Protein AF-A0A936B2F7-F1 (afdb_monomer)

Radius of gyration: 15.27 Å; Cα contacts (8 Å, |Δi|>4): 148; chains: 1; bounding box: 42×34×35 Å

Nearest PDB structures (foldseek):
  8u9c-assembly1_E  TM=3.449E-01  e=3.943E-01  Saccharomyces cerevisiae
  4ce0-assembly1_A-2  TM=4.791E-01  e=1.792E+00  Saccharopolyspora spinosa
  5wvk-assembly1_L  TM=3.767E-01  e=5.852E-01  Saccharomyces cerevisiae S288C
  8u9z-assembly1_E  TM=4.171E-01  e=1.571E+00  Saccharomyces cerevisiae
  8u8i-assembly1_E  TM=3.484E-01  e=4.211E-01  Saccharomyces cerevisiae

Structure (mmCIF, N/CA/C/O backbone):
data_AF-A0A936B2F7-F1
#
_entry.id   AF-A0A936B2F7-F1
#
loop_
_atom_site.group_PDB
_atom_site.id
_atom_site.type_symbol
_atom_site.label_atom_id
_atom_site.label_alt_id
_atom_site.label_comp_id
_atom_site.label_asym_id
_atom_site.label_entity_id
_atom_site.label_seq_id
_atom_site.pdbx_PDB_ins_code
_atom_site.Cartn_x
_atom_site.Cartn_y
_atom_site.Cartn_z
_atom_site.occ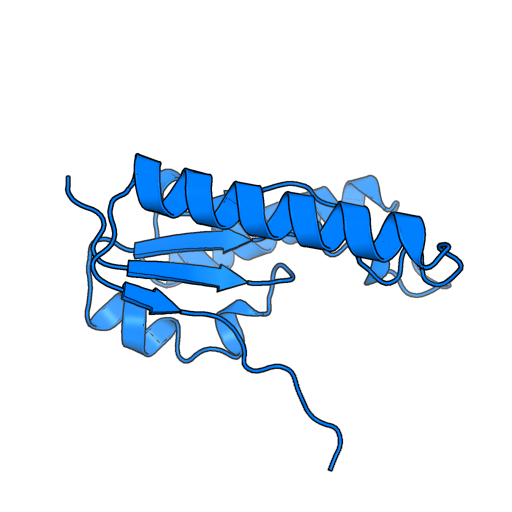upancy
_atom_site.B_iso_or_equiv
_atom_site.auth_seq_id
_atom_site.auth_comp_id
_atom_site.auth_asym_id
_atom_site.auth_atom_id
_atom_site.pdbx_PDB_model_num
ATOM 1 N N . MET A 1 1 ? -18.717 2.910 9.945 1.00 59.12 1 MET A N 1
ATOM 2 C CA . MET A 1 1 ? -17.754 2.616 11.028 1.00 59.12 1 MET A CA 1
ATOM 3 C C . MET A 1 1 ? -16.607 3.596 10.865 1.00 59.12 1 MET A C 1
ATOM 5 O O . MET A 1 1 ? -16.218 3.819 9.728 1.00 59.12 1 MET A O 1
ATOM 9 N N . SER A 1 2 ? -16.145 4.250 11.930 1.00 78.44 2 SER A N 1
ATOM 10 C CA . SER A 1 2 ? -14.994 5.160 11.844 1.00 78.44 2 SER A CA 1
ATOM 11 C C . SER A 1 2 ? -13.710 4.338 11.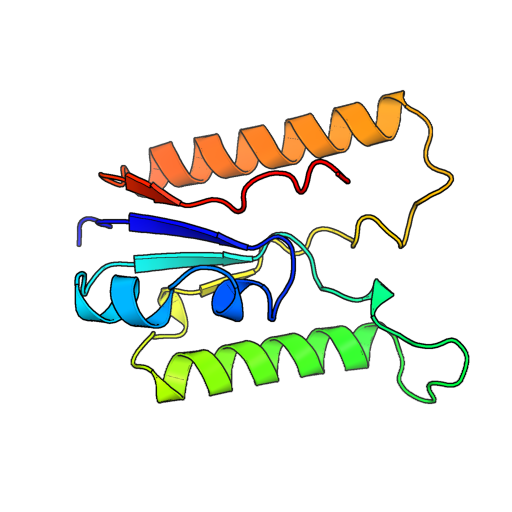800 1.00 78.44 2 SER A C 1
ATOM 13 O O . SER A 1 2 ? -13.486 3.534 12.707 1.00 78.44 2 SER A O 1
ATOM 15 N N . VAL A 1 3 ? -12.887 4.533 10.773 1.00 86.56 3 VAL A N 1
ATOM 16 C CA . VAL A 1 3 ? -11.547 3.941 10.726 1.00 86.56 3 VAL A CA 1
ATOM 17 C C . VAL A 1 3 ? -10.706 4.582 11.821 1.00 86.56 3 VAL A C 1
ATOM 19 O O . VAL A 1 3 ? -10.710 5.797 11.995 1.00 86.56 3 VAL A O 1
ATOM 22 N N . GLU A 1 4 ? -10.015 3.764 12.604 1.00 90.31 4 GLU A N 1
ATOM 23 C CA . GLU A 1 4 ? -9.163 4.254 13.682 1.00 90.31 4 GLU A CA 1
ATOM 24 C C . GLU A 1 4 ? -7.752 4.538 13.183 1.00 90.31 4 GLU A C 1
ATOM 26 O O . GLU A 1 4 ? -7.162 5.554 13.552 1.00 90.31 4 GLU A O 1
ATOM 31 N N . SER A 1 5 ? -7.215 3.655 12.342 1.00 90.69 5 SER A N 1
ATOM 32 C CA . SER A 1 5 ? -5.843 3.753 11.855 1.00 90.69 5 SER A CA 1
ATOM 33 C C . SER A 1 5 ? -5.719 3.360 10.389 1.00 90.69 5 SER A C 1
ATOM 35 O O . SER A 1 5 ? -6.373 2.423 9.932 1.00 90.69 5 SER A O 1
ATOM 37 N N . ILE A 1 6 ? -4.837 4.051 9.668 1.00 91.56 6 ILE A N 1
ATOM 38 C CA . ILE A 1 6 ? -4.369 3.640 8.340 1.00 91.56 6 ILE A CA 1
ATOM 39 C C . ILE A 1 6 ? -2.901 3.249 8.441 1.00 91.56 6 ILE A C 1
ATOM 41 O O . ILE A 1 6 ? -2.115 3.952 9.072 1.00 91.56 6 ILE A O 1
ATOM 45 N N . ILE A 1 7 ? -2.524 2.148 7.803 1.00 90.69 7 ILE A N 1
ATOM 46 C CA . ILE A 1 7 ? -1.139 1.695 7.699 1.00 90.69 7 ILE A CA 1
ATOM 47 C C . ILE A 1 7 ? -0.737 1.736 6.231 1.00 90.69 7 ILE A C 1
ATOM 49 O O . ILE A 1 7 ? -1.401 1.148 5.383 1.00 90.69 7 ILE A O 1
ATOM 53 N N . LEU A 1 8 ? 0.338 2.457 5.938 1.00 90.81 8 LEU A N 1
ATOM 54 C CA . LEU A 1 8 ? 0.884 2.634 4.603 1.00 90.81 8 LEU A CA 1
ATOM 55 C C . LEU A 1 8 ? 2.023 1.634 4.397 1.00 90.81 8 LEU A C 1
ATOM 57 O O . LEU A 1 8 ? 3.041 1.720 5.079 1.00 90.81 8 LEU A O 1
ATOM 61 N N . CYS A 1 9 ? 1.872 0.729 3.435 1.00 90.94 9 CYS A N 1
ATOM 62 C CA . CYS A 1 9 ? 2.892 -0.240 3.046 1.00 90.94 9 CYS A CA 1
ATOM 63 C C . CYS A 1 9 ? 3.340 0.026 1.601 1.00 90.94 9 CYS A C 1
ATOM 65 O O . CYS A 1 9 ? 2.505 0.036 0.692 1.00 90.94 9 CYS A O 1
ATOM 67 N N . PRO A 1 10 ? 4.636 0.270 1.347 1.00 88.94 10 PRO A N 1
ATOM 68 C CA . PRO A 1 10 ? 5.126 0.478 -0.010 1.00 88.94 10 PRO A CA 1
ATOM 69 C C . PRO A 1 10 ? 4.897 -0.743 -0.909 1.00 88.94 10 PRO A C 1
ATOM 71 O O . PRO A 1 10 ? 4.417 -0.574 -2.033 1.00 88.94 10 PRO A O 1
ATOM 74 N N . HIS A 1 11 ? 5.169 -1.952 -0.412 1.00 89.69 11 HIS A N 1
ATOM 75 C CA . HIS A 1 11 ? 5.010 -3.214 -1.139 1.00 89.69 11 HIS A CA 1
ATOM 76 C C . HIS A 1 11 ? 4.169 -4.226 -0.336 1.00 89.69 11 HIS A C 1
ATOM 78 O O . HIS A 1 11 ? 3.977 -4.042 0.868 1.00 89.69 11 HIS A O 1
ATOM 84 N N . PRO A 1 12 ? 3.621 -5.270 -0.989 1.00 86.25 12 PRO A N 1
ATOM 85 C CA . PRO A 1 12 ? 2.926 -6.351 -0.293 1.00 86.25 12 PRO A CA 1
ATOM 86 C C . PRO A 1 12 ? 3.939 -7.282 0.383 1.00 86.25 12 PRO A C 1
ATOM 88 O O . PRO A 1 12 ? 4.576 -8.031 -0.343 1.00 86.25 12 PRO A O 1
ATOM 91 N N . ASP A 1 13 ? 4.048 -7.262 1.711 1.00 84.44 13 ASP A N 1
ATOM 92 C CA . ASP A 1 13 ? 5.014 -7.930 2.618 1.00 84.44 13 ASP A CA 1
ATOM 93 C C . ASP A 1 13 ? 5.614 -6.937 3.630 1.00 84.44 13 ASP A C 1
ATOM 95 O O . ASP A 1 13 ? 5.963 -7.322 4.748 1.00 84.44 13 ASP A O 1
ATOM 99 N N . ASP A 1 14 ? 5.678 -5.647 3.285 1.00 83.81 14 ASP A N 1
ATOM 100 C CA . ASP A 1 14 ? 6.175 -4.584 4.169 1.00 83.81 14 ASP A CA 1
ATOM 101 C C . ASP A 1 14 ? 5.323 -4.431 5.446 1.00 83.81 14 ASP A C 1
ATOM 103 O O . ASP A 1 14 ? 5.801 -3.903 6.457 1.00 83.81 14 ASP A O 1
ATOM 107 N N . GLU A 1 15 ? 4.080 -4.928 5.459 1.00 74.81 15 GLU A N 1
ATOM 108 C CA . GLU A 1 15 ? 3.260 -4.992 6.671 1.00 74.81 15 GLU A CA 1
ATOM 109 C C . GLU A 1 15 ? 3.887 -5.857 7.773 1.00 74.81 15 GLU A C 1
ATOM 111 O O . GLU A 1 15 ? 3.561 -5.681 8.943 1.00 74.81 15 GLU A O 1
ATOM 116 N N . LEU A 1 16 ? 4.835 -6.738 7.442 1.00 72.56 16 LEU A N 1
ATOM 117 C CA . LEU A 1 16 ? 5.588 -7.523 8.422 1.00 72.56 16 LEU A CA 1
ATOM 118 C C . LEU A 1 16 ? 6.642 -6.690 9.174 1.00 72.56 16 LEU A C 1
ATOM 120 O O . LEU A 1 16 ? 7.066 -7.079 10.262 1.00 72.56 16 LEU A O 1
ATOM 124 N N . HIS A 1 17 ? 7.094 -5.567 8.601 1.00 68.12 17 HIS A N 1
ATOM 125 C CA . HIS A 1 17 ? 8.182 -4.742 9.151 1.00 68.12 17 HIS A CA 1
ATOM 126 C C . HIS A 1 17 ? 7.690 -3.662 10.112 1.00 68.12 17 HIS A C 1
ATOM 128 O O . HIS A 1 17 ? 8.389 -3.251 11.041 1.00 68.12 17 HIS A O 1
ATOM 134 N N . ILE A 1 18 ? 6.471 -3.191 9.893 1.00 63.62 18 ILE A N 1
ATOM 135 C CA . ILE A 1 18 ? 5.744 -2.383 10.862 1.00 63.62 18 ILE A CA 1
ATOM 136 C C . ILE A 1 18 ? 5.210 -3.392 11.881 1.00 63.62 18 ILE A C 1
ATOM 138 O O . ILE A 1 18 ? 4.860 -4.499 11.501 1.00 63.62 18 ILE A O 1
ATOM 142 N N . ASN A 1 19 ? 5.142 -3.079 13.176 1.00 68.56 19 ASN A N 1
ATOM 143 C CA . ASN A 1 19 ? 4.519 -3.958 14.182 1.00 68.56 19 ASN A CA 1
ATOM 144 C C . ASN A 1 19 ? 2.987 -4.100 13.956 1.00 68.56 19 ASN A C 1
ATOM 146 O O . ASN A 1 19 ? 2.193 -3.939 14.882 1.00 68.56 19 ASN A O 1
ATOM 150 N N . PHE A 1 20 ? 2.558 -4.376 12.724 1.00 72.69 20 PHE A N 1
ATOM 151 C CA . PHE A 1 20 ? 1.206 -4.476 12.205 1.00 72.69 20 PHE A CA 1
ATOM 152 C C . PHE A 1 20 ? 0.382 -5.440 13.038 1.00 72.69 20 PHE A C 1
ATOM 154 O O . PHE A 1 20 ? -0.724 -5.111 13.443 1.00 72.69 20 PHE A O 1
ATOM 161 N N . MET A 1 21 ? 0.972 -6.574 13.415 1.00 69.38 21 MET A N 1
ATOM 162 C CA . MET A 1 21 ? 0.355 -7.539 14.322 1.00 69.38 21 MET A CA 1
ATOM 163 C C . MET A 1 21 ? -0.021 -6.942 15.677 1.00 69.38 21 MET A C 1
ATOM 165 O O . MET A 1 21 ? -1.097 -7.219 16.205 1.00 69.38 21 MET A O 1
ATOM 169 N N . SER A 1 22 ? 0.855 -6.125 16.258 1.00 74.06 22 SER A N 1
ATOM 170 C CA . SER A 1 22 ? 0.573 -5.447 17.525 1.00 74.06 22 SER A CA 1
ATOM 171 C C . SER A 1 22 ? -0.488 -4.364 17.342 1.00 74.06 22 SER A C 1
ATOM 173 O O . SER A 1 22 ? -1.338 -4.205 18.213 1.00 74.06 22 SER A O 1
ATOM 175 N N . LEU A 1 23 ? -0.482 -3.668 16.201 1.00 75.25 23 LEU A N 1
ATOM 176 C CA . LEU A 1 23 ? -1.450 -2.616 15.901 1.00 75.25 23 LEU A CA 1
ATOM 177 C C . LEU A 1 23 ? -2.865 -3.157 15.655 1.00 75.25 23 LEU A C 1
ATOM 179 O O . LEU A 1 23 ? -3.842 -2.636 16.192 1.00 75.25 23 LEU A O 1
ATOM 183 N N . CYS A 1 24 ? -2.971 -4.248 14.898 1.00 73.25 24 CYS A N 1
ATOM 184 C CA . CYS A 1 24 ? -4.236 -4.920 14.608 1.00 73.25 24 CYS A CA 1
ATOM 185 C C . CYS A 1 24 ? -4.843 -5.558 15.863 1.00 73.25 24 CYS A C 1
ATOM 187 O O . CYS A 1 24 ? -6.056 -5.642 15.992 1.00 73.25 24 CYS A O 1
ATOM 189 N N . LYS A 1 25 ? -4.016 -5.951 16.843 1.00 70.50 25 LYS A N 1
ATOM 190 C CA . LYS A 1 25 ? -4.501 -6.393 18.162 1.00 70.50 25 LYS A CA 1
ATOM 191 C C . LYS A 1 25 ? -5.032 -5.254 19.032 1.00 70.50 25 LYS A C 1
ATOM 193 O O . LYS A 1 25 ? -5.803 -5.513 19.950 1.00 70.50 25 LYS A O 1
ATOM 198 N N . GLN A 1 26 ? -4.585 -4.023 18.798 1.00 73.06 26 GLN A N 1
ATOM 199 C CA . GLN A 1 26 ? -4.988 -2.853 19.582 1.00 73.06 26 GLN A CA 1
ATOM 200 C C . GLN A 1 26 ? -6.208 -2.141 18.998 1.00 73.06 26 GLN A C 1
ATOM 202 O O . GLN A 1 26 ? -6.870 -1.401 19.721 1.00 73.06 26 GLN A O 1
ATOM 207 N N . THR A 1 27 ? -6.499 -2.346 17.711 1.00 72.44 27 THR A N 1
ATOM 208 C CA . THR A 1 27 ? -7.541 -1.607 16.995 1.00 72.44 27 THR A CA 1
ATOM 209 C C . THR A 1 27 ? -8.299 -2.543 16.050 1.00 72.44 27 THR A C 1
ATOM 211 O O . THR A 1 27 ? -7.703 -3.213 15.214 1.00 72.44 27 THR A O 1
ATOM 214 N N . GLU A 1 28 ? -9.628 -2.597 16.166 1.00 72.31 28 GLU A N 1
ATOM 215 C CA . GLU A 1 28 ? -10.463 -3.453 15.301 1.00 72.31 28 GLU A CA 1
ATOM 216 C C . GLU A 1 28 ? -10.717 -2.829 13.914 1.00 72.31 28 GLU A C 1
ATOM 218 O O . GLU A 1 28 ? -11.110 -3.519 12.976 1.00 72.31 28 GLU A O 1
ATOM 223 N N . ASN A 1 29 ? -10.479 -1.520 13.763 1.00 87.00 29 ASN A N 1
ATOM 224 C CA . ASN A 1 29 ? -10.819 -0.744 12.567 1.00 87.00 29 ASN A CA 1
ATOM 225 C C . ASN A 1 29 ? -9.569 -0.152 11.902 1.00 87.00 29 ASN A C 1
ATOM 227 O O . ASN A 1 29 ? -9.351 1.063 11.921 1.00 87.00 29 ASN A O 1
ATOM 231 N N . VAL A 1 30 ? -8.758 -1.028 11.312 1.00 89.69 30 VAL A N 1
ATOM 232 C CA . VAL A 1 30 ? -7.562 -0.675 10.532 1.00 89.69 30 VAL A CA 1
ATOM 233 C C . VAL A 1 30 ? -7.864 -0.727 9.039 1.00 89.69 30 VAL A C 1
ATOM 235 O O . VAL A 1 30 ? -8.608 -1.603 8.600 1.00 89.69 30 VAL A O 1
ATOM 238 N N . ILE A 1 31 ? -7.253 0.177 8.272 1.00 92.94 31 ILE A N 1
ATOM 239 C CA . ILE A 1 31 ? -7.085 0.052 6.821 1.00 92.94 31 ILE A CA 1
ATOM 240 C C . ILE A 1 31 ? -5.600 -0.153 6.506 1.00 92.94 31 ILE A C 1
ATOM 242 O O . ILE A 1 31 ? -4.762 0.660 6.892 1.00 92.94 31 ILE A O 1
ATOM 246 N N . LEU A 1 32 ? -5.280 -1.218 5.778 1.00 92.50 32 LEU A N 1
ATOM 247 C CA . LEU A 1 32 ? -3.962 -1.480 5.208 1.00 92.50 32 LEU A CA 1
ATOM 248 C C . LEU A 1 32 ? -3.937 -0.977 3.761 1.00 92.50 32 LEU A C 1
ATOM 250 O O . LEU A 1 32 ? -4.621 -1.529 2.904 1.00 92.50 32 LEU A O 1
ATOM 254 N N . ALA A 1 33 ? -3.156 0.062 3.477 1.00 93.75 33 ALA A N 1
ATOM 255 C CA . ALA A 1 33 ? -2.982 0.610 2.137 1.00 93.75 33 ALA A CA 1
ATOM 256 C C . ALA A 1 33 ? -1.625 0.192 1.559 1.00 93.75 33 ALA A C 1
ATOM 258 O O . ALA A 1 33 ? -0.579 0.676 1.994 1.00 93.75 33 ALA A O 1
ATOM 259 N N . ILE A 1 34 ? -1.653 -0.685 0.556 1.00 94.00 34 ILE A N 1
ATOM 260 C CA . ILE A 1 34 ? -0.474 -1.163 -0.167 1.00 94.00 34 ILE A CA 1
ATOM 261 C C . ILE A 1 34 ? -0.345 -0.372 -1.464 1.00 94.00 34 ILE A C 1
ATOM 263 O O . ILE A 1 34 ? -1.221 -0.412 -2.333 1.00 94.00 34 ILE A O 1
ATOM 267 N N . PHE A 1 35 ? 0.749 0.373 -1.593 1.00 92.06 35 PHE A N 1
ATOM 268 C CA . PHE A 1 35 ? 0.926 1.316 -2.691 1.00 92.06 35 PHE A CA 1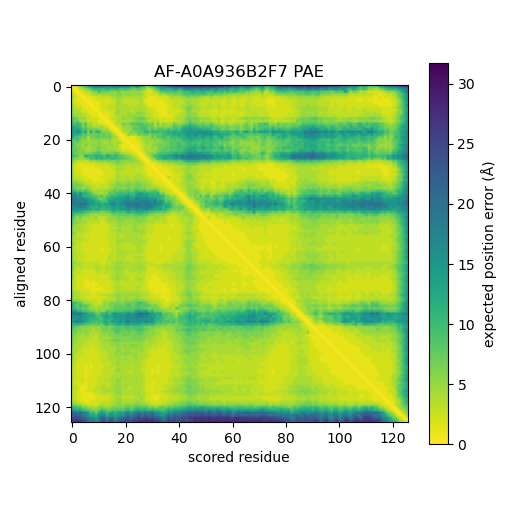
ATOM 269 C C . PHE A 1 35 ? 1.263 0.608 -3.993 1.00 92.06 35 PHE A C 1
ATOM 271 O O . PHE A 1 35 ? 0.605 0.840 -5.009 1.00 92.06 35 PHE A O 1
ATOM 278 N N . THR A 1 36 ? 2.288 -0.237 -3.978 1.00 92.62 36 THR A N 1
ATOM 279 C CA . THR A 1 36 ? 2.809 -0.839 -5.201 1.00 92.62 36 THR A CA 1
ATOM 280 C C . THR A 1 36 ? 2.402 -2.295 -5.361 1.00 92.62 36 THR A C 1
ATOM 282 O O . THR A 1 36 ? 2.006 -2.979 -4.423 1.00 92.62 36 THR A O 1
ATOM 285 N N . THR A 1 37 ? 2.513 -2.786 -6.589 1.00 89.19 37 THR A N 1
ATOM 286 C CA . THR A 1 37 ? 2.227 -4.186 -6.919 1.00 89.19 37 THR A CA 1
ATOM 287 C C . THR A 1 37 ? 3.349 -5.157 -6.525 1.00 89.19 37 THR A C 1
ATOM 289 O O . THR A 1 37 ? 3.149 -6.368 -6.598 1.00 89.19 37 THR A O 1
ATOM 292 N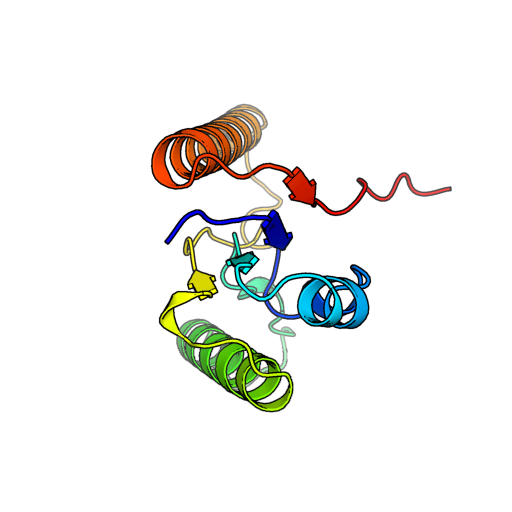 N . GLY A 1 38 ? 4.532 -4.657 -6.138 1.00 85.94 38 GLY A N 1
ATOM 293 C CA . GLY A 1 38 ? 5.707 -5.483 -5.826 1.00 85.94 38 GLY A CA 1
ATOM 294 C C . GLY A 1 38 ? 6.257 -6.277 -7.019 1.00 85.94 38 GLY A C 1
ATOM 295 O O . GLY A 1 38 ? 6.976 -7.262 -6.829 1.00 85.94 38 GLY A O 1
ATOM 296 N N . LYS A 1 39 ? 5.900 -5.884 -8.251 1.00 85.44 39 LYS A N 1
ATOM 297 C CA . LYS A 1 39 ? 6.248 -6.595 -9.490 1.00 85.44 39 LYS A CA 1
ATOM 298 C C . LYS A 1 39 ? 7.753 -6.646 -9.762 1.00 85.44 39 LYS A C 1
ATOM 300 O O . LYS A 1 39 ? 8.216 -7.622 -10.347 1.00 85.44 39 LYS A O 1
ATOM 305 N N . ALA A 1 40 ? 8.527 -5.658 -9.305 1.00 83.38 40 ALA A N 1
ATOM 306 C CA . ALA A 1 40 ? 9.988 -5.686 -9.442 1.00 83.38 40 ALA A CA 1
ATOM 307 C C . ALA A 1 40 ? 10.672 -6.736 -8.551 1.00 83.38 40 ALA A C 1
ATOM 309 O O . ALA A 1 40 ? 11.893 -6.847 -8.562 1.00 83.38 40 ALA A O 1
ATOM 310 N N . GLY A 1 41 ? 9.915 -7.482 -7.740 1.00 77.44 41 GLY A N 1
ATOM 311 C CA . GLY A 1 41 ? 10.432 -8.613 -6.972 1.00 77.44 41 GLY A CA 1
ATOM 312 C C . GLY A 1 41 ? 10.843 -9.821 -7.820 1.00 77.44 41 GLY A C 1
ATOM 313 O O . GLY A 1 41 ? 11.426 -10.746 -7.266 1.00 77.44 41 GLY A O 1
ATOM 314 N N . LEU A 1 42 ? 10.544 -9.835 -9.126 1.00 75.12 42 LEU A N 1
ATOM 315 C CA . LEU A 1 42 ? 11.023 -10.875 -10.037 1.00 75.12 42 LEU A CA 1
ATOM 316 C C . LEU A 1 42 ? 12.554 -10.860 -10.117 1.00 75.12 42 LEU A C 1
ATOM 318 O O . LEU A 1 42 ? 13.145 -9.838 -10.453 1.00 75.12 42 LEU A O 1
ATOM 322 N N . ASP A 1 43 ? 13.169 -12.010 -9.851 1.00 72.31 43 ASP A N 1
ATOM 323 C CA . ASP A 1 43 ? 14.545 -12.290 -10.263 1.00 72.31 43 ASP A CA 1
ATOM 324 C C . ASP A 1 43 ? 14.582 -12.552 -11.779 1.00 72.31 43 ASP A C 1
ATOM 326 O O . ASP A 1 43 ? 13.628 -13.103 -12.341 1.00 72.31 43 ASP A O 1
ATOM 330 N N . ASP A 1 44 ? 15.692 -12.213 -12.432 1.00 64.56 44 ASP A N 1
ATOM 331 C CA . ASP A 1 44 ? 15.892 -12.340 -13.883 1.00 64.56 44 ASP A CA 1
ATOM 332 C C . ASP A 1 44 ? 15.766 -13.797 -14.372 1.00 64.56 44 ASP A C 1
ATOM 334 O O . ASP A 1 44 ? 15.520 -14.054 -15.550 1.00 64.56 44 ASP A O 1
ATOM 338 N N . ASN A 1 45 ? 15.889 -14.765 -13.457 1.00 64.75 45 ASN A N 1
ATOM 339 C CA . ASN A 1 45 ? 15.767 -16.203 -13.720 1.00 64.75 45 ASN A CA 1
ATOM 340 C C . ASN A 1 45 ? 14.360 -16.773 -13.463 1.00 64.75 45 ASN A C 1
ATOM 342 O O . ASN A 1 45 ? 14.158 -17.990 -13.495 1.00 64.75 45 ASN A O 1
ATOM 346 N N . SER A 1 46 ? 13.380 -15.922 -13.164 1.00 74.81 46 SER A N 1
ATOM 347 C CA . SER A 1 46 ? 12.009 -16.347 -12.903 1.00 74.81 46 SER A CA 1
ATOM 348 C C . SER A 1 46 ? 11.274 -16.735 -14.189 1.00 74.81 46 SER A C 1
ATOM 350 O O . SER A 1 46 ? 11.179 -15.958 -15.134 1.00 74.81 46 SER A O 1
ATOM 352 N N . ASN A 1 47 ? 10.647 -17.915 -14.188 1.00 80.88 47 ASN A N 1
ATOM 353 C CA . ASN A 1 47 ? 9.723 -18.345 -15.248 1.00 80.88 47 ASN A CA 1
ATOM 354 C C . ASN A 1 47 ? 8.291 -17.798 -15.065 1.00 80.88 47 ASN A C 1
ATOM 356 O O . ASN A 1 47 ? 7.37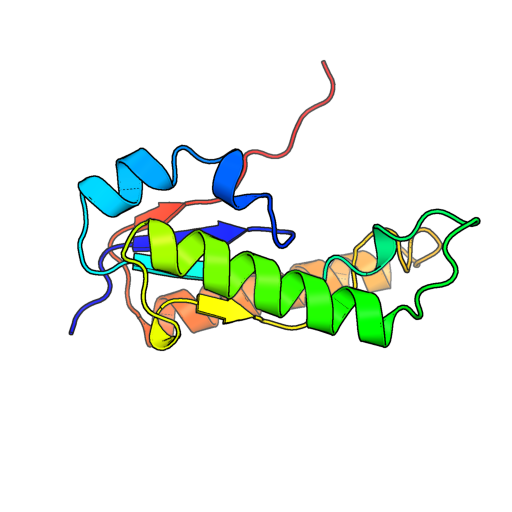9 -18.205 -15.785 1.00 80.88 47 ASN A O 1
ATOM 360 N N . ILE A 1 48 ? 8.064 -16.925 -14.080 1.00 83.00 48 ILE A N 1
ATOM 361 C CA . ILE A 1 48 ? 6.750 -16.356 -13.760 1.00 83.00 48 ILE A CA 1
ATOM 362 C C . ILE A 1 48 ? 6.624 -14.992 -14.438 1.00 83.00 48 ILE A C 1
ATOM 364 O O . ILE A 1 48 ? 7.522 -14.156 -14.340 1.00 83.00 48 ILE A O 1
ATOM 368 N N . SER A 1 49 ? 5.496 -14.738 -15.106 1.00 86.69 49 SER A N 1
ATOM 369 C CA . SER A 1 49 ? 5.243 -13.421 -15.690 1.00 86.69 49 SER A CA 1
ATOM 370 C C . SER A 1 49 ? 5.025 -12.365 -14.599 1.00 86.69 49 SER A C 1
ATOM 372 O O . SER A 1 49 ? 4.540 -12.657 -13.508 1.00 86.69 49 SER A O 1
ATOM 374 N N . GLY A 1 50 ? 5.312 -11.095 -14.897 1.00 85.06 50 GLY A N 1
ATOM 375 C CA . GLY A 1 50 ? 5.034 -10.005 -13.953 1.00 85.06 50 GLY A CA 1
ATOM 376 C C . GLY A 1 50 ? 3.565 -9.926 -13.533 1.00 85.06 50 GLY A C 1
ATOM 377 O O . GLY A 1 50 ? 3.283 -9.623 -12.381 1.00 85.06 50 GLY A O 1
ATOM 378 N N . ALA A 1 51 ? 2.629 -10.241 -14.432 1.00 86.94 51 ALA A N 1
ATOM 379 C CA . ALA A 1 51 ? 1.205 -10.269 -14.105 1.00 86.94 51 ALA A CA 1
ATOM 380 C C . ALA A 1 51 ? 0.864 -11.407 -13.129 1.00 86.94 51 ALA A C 1
ATOM 382 O O . ALA A 1 51 ? 0.135 -11.188 -12.160 1.00 86.94 51 ALA A O 1
ATOM 383 N N . ASP A 1 52 ? 1.443 -12.591 -13.344 1.00 89.50 52 ASP A N 1
ATOM 384 C CA . ASP A 1 52 ? 1.249 -13.742 -12.460 1.00 89.50 52 ASP A CA 1
ATOM 385 C C . ASP A 1 52 ? 1.878 -13.509 -11.084 1.00 89.50 52 ASP A C 1
ATOM 387 O O . ASP A 1 52 ? 1.290 -13.905 -10.073 1.00 89.50 52 ASP A O 1
ATOM 391 N N . LEU A 1 53 ? 3.028 -12.821 -11.016 1.00 88.50 53 LEU A N 1
ATOM 392 C CA . LEU A 1 53 ? 3.623 -12.432 -9.738 1.00 88.50 53 LEU A CA 1
ATOM 393 C C . LEU A 1 53 ? 2.693 -11.483 -8.979 1.00 88.50 53 LEU A C 1
ATOM 395 O O . LEU A 1 53 ? 2.404 -11.735 -7.815 1.00 88.50 53 LEU A O 1
ATOM 399 N N . VAL A 1 54 ? 2.184 -10.430 -9.624 1.00 89.88 54 VAL A N 1
ATOM 400 C CA . VAL A 1 54 ? 1.270 -9.475 -8.972 1.00 89.88 54 VAL A CA 1
ATOM 401 C C . VAL A 1 54 ? 0.021 -10.181 -8.444 1.00 89.88 54 VAL A C 1
ATOM 403 O O . VAL A 1 54 ? -0.340 -10.009 -7.281 1.00 89.88 54 VAL A O 1
ATOM 406 N N . ALA A 1 55 ? -0.604 -11.034 -9.260 1.00 90.75 55 ALA A N 1
ATOM 407 C CA . ALA A 1 55 ? -1.765 -11.817 -8.841 1.00 90.75 55 ALA A CA 1
ATOM 408 C C . ALA A 1 55 ? -1.439 -12.784 -7.689 1.00 90.75 55 ALA A C 1
ATOM 410 O O . ALA A 1 55 ? -2.288 -13.064 -6.840 1.00 90.75 55 ALA A O 1
ATOM 411 N N . THR A 1 56 ? -0.217 -13.312 -7.647 1.00 91.12 56 THR A N 1
ATOM 412 C CA . THR A 1 56 ? 0.246 -14.183 -6.563 1.00 91.12 56 THR A CA 1
ATOM 413 C C . THR A 1 56 ? 0.469 -13.395 -5.279 1.00 91.12 56 THR A C 1
ATOM 415 O O . THR A 1 56 ? -0.149 -13.749 -4.280 1.00 91.12 56 THR A O 1
ATOM 418 N N . ARG A 1 57 ? 1.186 -12.266 -5.318 1.00 91.00 57 ARG A N 1
ATOM 419 C CA . ARG A 1 57 ? 1.395 -11.402 -4.143 1.00 91.00 57 ARG A CA 1
ATOM 420 C C . ARG A 1 57 ? 0.085 -10.886 -3.560 1.00 91.00 57 ARG A C 1
ATOM 422 O O . ARG A 1 57 ? -0.077 -10.850 -2.349 1.00 91.00 57 ARG A O 1
ATOM 429 N N . TYR A 1 58 ? -0.893 -10.555 -4.404 1.00 92.38 58 TYR A N 1
ATOM 430 C CA . TYR A 1 58 ? -2.219 -10.147 -3.928 1.00 92.38 58 TYR A CA 1
ATOM 431 C C . TYR A 1 58 ? -2.902 -11.268 -3.139 1.00 92.38 58 TYR A C 1
ATOM 433 O O . TYR A 1 58 ? -3.453 -11.024 -2.068 1.00 92.38 58 TYR A O 1
ATOM 441 N N . ARG A 1 59 ? -2.846 -12.508 -3.642 1.00 93.81 59 ARG A N 1
ATOM 442 C CA . ARG A 1 59 ? -3.390 -13.675 -2.931 1.00 93.81 59 ARG A CA 1
ATOM 443 C C . ARG A 1 59 ? -2.631 -13.949 -1.636 1.00 93.81 59 ARG A C 1
ATOM 445 O O . ARG A 1 59 ? -3.274 -14.204 -0.625 1.00 93.81 59 ARG A O 1
ATOM 452 N N . GLU A 1 60 ? -1.306 -13.857 -1.658 1.00 91.69 60 GLU A N 1
ATOM 453 C CA . GLU A 1 60 ? -0.453 -14.039 -0.479 1.00 91.69 60 GLU A CA 1
ATOM 454 C C . GLU A 1 60 ? -0.791 -13.028 0.614 1.00 91.69 60 GLU A C 1
ATOM 456 O O . GLU A 1 60 ? -1.057 -13.435 1.741 1.00 91.69 60 GLU A O 1
ATOM 461 N N . THR A 1 61 ? -0.885 -11.738 0.279 1.00 92.25 61 THR A N 1
ATOM 462 C CA . THR A 1 61 ? -1.307 -10.701 1.225 1.00 92.25 61 THR A CA 1
ATOM 463 C C . THR A 1 61 ? -2.691 -11.001 1.786 1.00 92.25 61 THR A C 1
ATOM 465 O O . THR A 1 61 ? -2.868 -10.992 2.998 1.00 92.25 61 THR A O 1
ATOM 468 N N . LEU A 1 62 ? -3.685 -11.295 0.941 1.00 93.56 62 LEU A N 1
ATOM 469 C CA . LEU A 1 62 ? -5.043 -11.581 1.417 1.00 93.56 62 LEU A CA 1
ATOM 470 C C . LEU A 1 62 ? -5.075 -12.779 2.375 1.00 93.56 62 LEU A C 1
ATOM 472 O O . LEU A 1 62 ? -5.753 -12.719 3.398 1.00 93.56 62 LEU A O 1
ATOM 476 N N . MET A 1 63 ? -4.334 -13.846 2.068 1.00 93.00 63 MET A N 1
ATOM 477 C CA . MET A 1 63 ? -4.222 -15.018 2.936 1.00 93.00 63 MET A CA 1
ATOM 478 C C . MET A 1 63 ? -3.512 -14.676 4.248 1.00 93.00 63 MET A C 1
ATOM 480 O O . MET A 1 63 ? -4.043 -14.965 5.314 1.00 93.00 63 MET A O 1
ATOM 484 N N . ALA A 1 64 ? -2.358 -14.010 4.190 1.00 89.38 64 ALA A N 1
ATOM 485 C CA . ALA A 1 64 ? -1.597 -13.623 5.376 1.00 89.38 64 ALA A CA 1
ATOM 486 C C . ALA A 1 64 ? -2.407 -12.706 6.304 1.00 89.38 64 ALA A C 1
ATOM 488 O O . ALA A 1 64 ? -2.408 -12.890 7.518 1.00 89.38 64 ALA A O 1
ATOM 489 N N . MET A 1 65 ? -3.134 -11.745 5.732 1.00 89.06 65 MET A N 1
ATOM 490 C CA . MET A 1 65 ? -3.984 -10.819 6.478 1.00 89.06 65 MET A CA 1
ATOM 491 C C . MET A 1 65 ? -5.219 -11.512 7.066 1.00 89.06 65 MET A C 1
ATOM 493 O O . MET A 1 65 ? -5.623 -11.208 8.192 1.00 89.06 65 MET A O 1
ATOM 497 N N . HIS A 1 66 ? -5.784 -12.487 6.350 1.00 90.62 66 HIS A N 1
ATOM 498 C CA . HIS A 1 66 ? -6.886 -13.301 6.854 1.00 90.62 66 HIS A CA 1
ATOM 499 C C . HIS A 1 66 ? -6.496 -14.082 8.116 1.00 90.62 66 HIS A C 1
ATOM 501 O O . HIS A 1 66 ? -7.244 -14.058 9.094 1.00 90.62 66 HIS A O 1
ATOM 507 N N . GLU A 1 67 ? -5.308 -14.698 8.133 1.00 88.38 67 GLU A N 1
ATOM 508 C CA . GLU A 1 67 ? -4.796 -15.462 9.287 1.00 88.38 67 GLU A CA 1
ATOM 509 C C . GLU A 1 67 ? -4.680 -14.622 10.569 1.00 88.38 67 GLU A C 1
ATOM 511 O O . GLU A 1 67 ? -4.677 -15.152 11.681 1.00 88.38 67 GLU A O 1
ATOM 516 N N . ILE A 1 68 ? -4.608 -13.298 10.431 1.00 84.38 68 ILE A N 1
ATOM 517 C CA . ILE A 1 68 ? -4.440 -12.363 11.548 1.00 84.38 68 ILE A CA 1
ATOM 518 C C . ILE A 1 68 ? -5.700 -11.526 11.809 1.00 84.38 68 ILE A C 1
ATOM 520 O O . ILE A 1 68 ? -5.669 -10.590 12.607 1.00 84.38 68 ILE A O 1
ATOM 524 N N . GLY A 1 69 ? -6.822 -11.899 11.182 1.00 86.88 69 GLY A N 1
ATOM 525 C CA . GLY A 1 69 ? -8.151 -11.343 11.440 1.00 86.88 69 GLY A CA 1
ATOM 526 C C . GLY A 1 69 ? -8.498 -10.078 10.655 1.00 86.88 69 GLY A C 1
ATOM 527 O O . GLY A 1 69 ? -9.535 -9.473 10.925 1.00 86.88 69 GLY A O 1
ATOM 528 N N . ILE A 1 70 ? -7.677 -9.681 9.680 1.00 87.62 70 ILE A N 1
ATOM 529 C CA . ILE A 1 70 ? -7.956 -8.536 8.811 1.00 87.62 70 ILE A CA 1
ATOM 530 C C . ILE A 1 70 ? -8.810 -8.987 7.630 1.00 87.62 70 ILE A C 1
ATOM 532 O O . ILE A 1 70 ? -8.498 -9.954 6.931 1.00 87.62 70 ILE A O 1
ATOM 536 N N . LYS A 1 71 ? -9.920 -8.282 7.410 1.00 91.06 71 LYS A N 1
ATOM 537 C CA . LYS A 1 71 ? -10.868 -8.624 6.350 1.00 91.06 71 LYS A CA 1
ATOM 538 C C . LYS A 1 71 ? -10.431 -8.042 5.001 1.00 91.06 71 LYS A C 1
ATOM 540 O O . LYS A 1 71 ? -9.797 -6.988 4.979 1.00 91.06 71 LYS A O 1
ATOM 545 N N . PRO A 1 72 ? -10.805 -8.658 3.865 1.00 92.62 72 PRO A N 1
ATOM 546 C CA . PRO A 1 72 ? -10.447 -8.151 2.539 1.00 92.62 72 PRO A CA 1
ATOM 547 C C . PRO A 1 72 ? -10.843 -6.688 2.297 1.00 92.62 72 PRO A C 1
ATOM 549 O O . PRO A 1 72 ? -10.086 -5.949 1.679 1.00 92.62 72 PRO A O 1
ATOM 552 N N . GLU A 1 73 ? -11.986 -6.236 2.822 1.00 93.19 73 GLU A N 1
ATOM 553 C CA . GLU A 1 73 ? -12.443 -4.843 2.709 1.00 93.19 73 GLU A CA 1
ATOM 554 C C . GLU A 1 73 ? -11.571 -3.828 3.465 1.00 93.19 73 GLU A C 1
ATOM 556 O O . GLU A 1 73 ? -11.696 -2.623 3.251 1.00 93.19 73 GLU A O 1
ATOM 561 N N . GLN A 1 74 ? -10.687 -4.303 4.343 1.00 92.06 74 GLN A N 1
ATOM 562 C CA . GLN A 1 74 ? -9.730 -3.484 5.081 1.00 92.06 74 GLN A CA 1
ATOM 563 C C . GLN A 1 74 ? -8.392 -3.346 4.346 1.00 92.06 74 GLN A C 1
ATOM 565 O O . GLN A 1 74 ? -7.499 -2.665 4.844 1.00 92.06 74 GLN A O 1
ATOM 570 N N . ILE A 1 75 ? -8.234 -3.980 3.181 1.00 93.69 75 ILE A N 1
ATOM 571 C CA . ILE A 1 75 ? -6.986 -4.007 2.417 1.00 93.69 75 ILE A CA 1
ATOM 572 C C . ILE A 1 75 ? -7.203 -3.265 1.100 1.00 93.69 75 ILE A C 1
ATOM 574 O O . ILE A 1 75 ? -8.045 -3.631 0.282 1.00 93.69 75 ILE A O 1
ATOM 578 N N . LEU A 1 76 ? -6.422 -2.211 0.885 1.00 95.31 76 LEU A N 1
ATOM 579 C CA . LEU A 1 76 ? -6.476 -1.374 -0.305 1.00 95.31 76 LEU A CA 1
ATOM 580 C C . LEU A 1 76 ? -5.1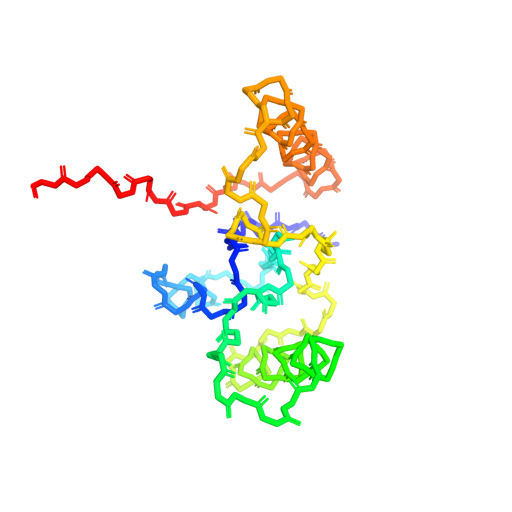98 -1.556 -1.116 1.00 95.31 76 LEU A C 1
ATOM 582 O O . LEU A 1 76 ? -4.129 -1.103 -0.714 1.00 95.31 76 LEU A O 1
ATOM 586 N N . PHE A 1 77 ? -5.322 -2.170 -2.288 1.00 95.19 77 PHE A N 1
ATOM 587 C CA . PHE A 1 77 ? -4.251 -2.224 -3.277 1.00 95.19 77 PHE A CA 1
ATOM 588 C C . PHE A 1 77 ? -4.376 -1.024 -4.222 1.00 95.19 77 PHE A C 1
ATOM 590 O O . PHE A 1 77 ? -5.310 -0.957 -5.019 1.00 95.19 77 PHE A O 1
ATOM 597 N N . LEU A 1 78 ? -3.446 -0.070 -4.143 1.00 92.62 78 LEU A N 1
ATOM 598 C CA . LEU A 1 78 ? -3.485 1.152 -4.962 1.00 92.62 78 LEU A CA 1
ATOM 599 C C . LEU A 1 78 ? -2.910 0.954 -6.375 1.00 92.62 78 LEU A C 1
ATOM 601 O O . LEU A 1 78 ? -3.141 1.777 -7.258 1.00 92.62 78 LEU A O 1
ATOM 605 N N . GLY A 1 79 ? -2.188 -0.147 -6.604 1.00 91.00 79 GLY A N 1
ATOM 606 C CA . GLY A 1 79 ? -1.806 -0.601 -7.943 1.00 91.00 79 GLY A CA 1
ATOM 607 C C . GLY A 1 79 ? -0.693 0.203 -8.619 1.00 91.00 79 GLY A C 1
ATOM 608 O O . GLY A 1 79 ? -0.513 0.082 -9.831 1.00 91.00 79 GLY A O 1
ATOM 609 N N . TYR A 1 80 ? 0.074 1.007 -7.880 1.00 91.00 80 TYR A N 1
ATOM 610 C CA . TYR A 1 80 ? 1.215 1.715 -8.454 1.00 91.00 80 TYR A CA 1
ATOM 611 C C . TYR A 1 80 ? 2.303 0.729 -8.914 1.00 91.00 80 TYR A C 1
ATOM 613 O O . TYR A 1 80 ? 2.524 -0.325 -8.311 1.00 91.00 80 TYR A O 1
ATOM 621 N N . SER A 1 81 ? 3.021 1.069 -9.985 1.00 86.94 81 SER A N 1
ATOM 622 C CA . SER A 1 81 ? 4.221 0.320 -10.376 1.00 86.94 81 SER A CA 1
ATOM 623 C C . SER A 1 81 ? 5.268 0.386 -9.270 1.00 86.94 81 SER A C 1
ATOM 625 O O . SER A 1 81 ? 5.355 1.382 -8.550 1.00 86.94 81 SER A O 1
ATOM 627 N N . ASP A 1 82 ? 6.104 -0.634 -9.147 1.00 82.50 82 ASP A N 1
ATOM 628 C CA . ASP A 1 82 ? 7.224 -0.607 -8.211 1.00 82.50 82 ASP A CA 1
ATOM 629 C C . ASP A 1 82 ? 8.213 0.523 -8.596 1.00 82.50 82 ASP A C 1
ATOM 631 O O . ASP A 1 82 ? 8.268 0.997 -9.742 1.00 82.50 82 ASP A O 1
ATOM 635 N N . GLY A 1 83 ? 8.949 1.049 -7.617 1.00 77.31 83 GLY A N 1
ATOM 636 C CA . GLY A 1 83 ? 10.000 2.040 -7.854 1.00 77.31 83 GLY A CA 1
ATOM 637 C C . GLY A 1 83 ? 11.129 1.483 -8.723 1.00 77.31 83 GLY A C 1
ATOM 638 O O . GLY A 1 83 ? 11.628 2.199 -9.593 1.00 77.31 83 GLY A O 1
ATOM 639 N N . ARG A 1 84 ? 11.461 0.198 -8.543 1.00 79.81 84 ARG A N 1
ATOM 640 C CA . ARG A 1 84 ? 12.541 -0.487 -9.271 1.00 79.81 84 ARG A CA 1
ATOM 641 C C . ARG A 1 84 ? 12.209 -0.809 -10.725 1.00 79.81 84 ARG A C 1
ATOM 643 O O . ARG A 1 84 ? 13.103 -0.887 -11.553 1.00 79.81 84 ARG A O 1
ATOM 650 N N . GLU A 1 85 ? 10.927 -0.895 -11.082 1.00 75.19 85 GLU A N 1
ATOM 651 C CA . GLU A 1 85 ? 10.516 -1.034 -12.492 1.00 75.19 85 GLU A CA 1
ATOM 652 C C . GLU A 1 85 ? 10.915 0.177 -13.345 1.00 75.19 85 GLU A C 1
ATOM 654 O O . GLU A 1 85 ? 10.774 0.153 -14.563 1.00 75.19 85 GLU A O 1
ATOM 659 N N . ASN A 1 86 ? 11.350 1.266 -12.709 1.00 71.25 86 ASN A N 1
ATOM 660 C CA . ASN A 1 86 ? 11.546 2.529 -13.378 1.00 71.25 86 ASN A CA 1
ATOM 661 C C . ASN A 1 86 ? 12.764 3.314 -12.838 1.00 71.25 86 ASN A C 1
ATOM 663 O O . ASN A 1 86 ? 12.710 4.541 -12.712 1.00 71.25 86 ASN A O 1
ATOM 667 N N . GLU A 1 87 ? 13.861 2.640 -12.479 1.00 67.94 87 GLU A N 1
ATOM 668 C CA . GLU A 1 87 ? 15.044 3.297 -11.884 1.00 67.94 87 GLU A CA 1
ATOM 669 C C . GLU A 1 87 ? 15.624 4.420 -12.767 1.00 67.94 87 GLU A C 1
ATOM 671 O O . GLU A 1 87 ? 15.990 5.485 -12.245 1.00 67.94 87 GLU A O 1
ATOM 676 N N . ASP A 1 88 ? 15.551 4.240 -14.091 1.00 71.56 88 ASP A N 1
ATOM 677 C CA . ASP A 1 88 ? 15.990 5.185 -15.130 1.00 71.56 88 ASP A CA 1
ATOM 678 C C . ASP A 1 88 ? 15.059 6.397 -15.330 1.00 71.56 88 ASP A C 1
ATOM 680 O O . ASP A 1 88 ? 15.256 7.225 -16.225 1.00 71.56 88 ASP A O 1
ATOM 684 N N . MET A 1 89 ? 14.020 6.549 -14.503 1.00 76.50 89 MET A N 1
ATOM 685 C CA . MET A 1 89 ? 13.109 7.686 -14.604 1.00 76.50 89 MET A CA 1
ATOM 686 C C . MET A 1 89 ? 13.796 9.022 -14.354 1.00 76.50 89 MET A C 1
ATOM 688 O O . MET A 1 89 ? 14.531 9.222 -13.382 1.00 76.50 89 MET A O 1
ATOM 692 N N . THR A 1 90 ? 13.406 9.997 -15.173 1.00 83.38 90 THR A N 1
ATOM 693 C CA . THR A 1 90 ? 13.752 11.402 -14.959 1.00 83.38 90 THR A CA 1
ATOM 694 C C . THR A 1 90 ? 13.282 11.891 -13.583 1.00 83.38 90 THR A C 1
ATOM 696 O O . THR A 1 90 ? 12.248 11.459 -13.066 1.00 83.38 90 THR A O 1
ATOM 699 N N . ILE A 1 91 ? 14.005 12.861 -13.011 1.00 84.81 9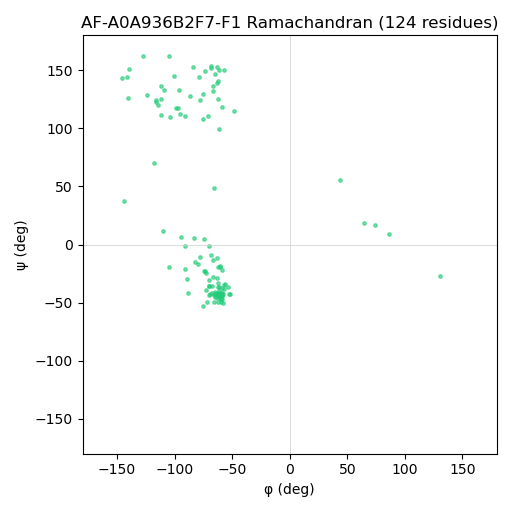1 ILE A N 1
ATOM 700 C CA . ILE A 1 91 ? 13.655 13.504 -11.730 1.00 84.81 91 ILE A CA 1
ATOM 701 C C . ILE A 1 91 ? 12.203 14.007 -11.740 1.00 84.81 91 ILE A C 1
ATOM 703 O O . ILE A 1 91 ? 11.460 13.759 -10.795 1.00 84.81 91 ILE A O 1
ATOM 707 N N . LYS A 1 92 ? 11.762 14.619 -12.848 1.00 83.12 92 LYS A N 1
ATOM 708 C CA . LYS A 1 92 ? 10.382 15.106 -13.010 1.00 83.12 92 LYS A CA 1
ATOM 709 C C . LYS A 1 92 ? 9.340 14.003 -12.835 1.00 83.12 92 LYS A C 1
ATOM 711 O O . LYS A 1 92 ? 8.286 14.243 -12.254 1.00 83.12 92 LYS A O 1
ATOM 716 N N . PHE A 1 93 ? 9.617 12.799 -13.329 1.00 82.69 93 PHE A N 1
ATOM 717 C CA . PHE A 1 93 ? 8.693 11.681 -13.175 1.00 82.69 93 PHE A CA 1
ATOM 718 C C . PHE A 1 93 ? 8.681 11.166 -11.729 1.00 82.69 93 PHE A C 1
ATOM 720 O O . PHE A 1 93 ? 7.615 10.892 -11.180 1.00 82.69 93 PHE A O 1
ATOM 727 N N . LYS A 1 94 ? 9.847 11.105 -11.070 1.00 83.00 94 LYS A N 1
ATOM 728 C CA . LYS A 1 94 ? 9.941 10.767 -9.637 1.00 83.00 94 LYS A CA 1
ATOM 729 C C . LYS A 1 94 ? 9.131 11.755 -8.783 1.00 83.00 94 LYS A C 1
ATOM 731 O O . LYS A 1 94 ? 8.352 11.329 -7.936 1.00 83.00 94 LYS A O 1
ATOM 736 N N . GLU A 1 95 ? 9.215 13.055 -9.068 1.00 86.88 95 GLU A N 1
ATOM 737 C CA . GLU A 1 95 ? 8.397 14.087 -8.412 1.00 86.88 95 GLU A CA 1
ATOM 738 C C . GLU A 1 95 ? 6.894 13.907 -8.660 1.00 86.88 95 GLU A C 1
ATOM 740 O O . GLU A 1 95 ? 6.094 14.057 -7.737 1.00 86.88 95 GLU A O 1
ATOM 745 N N . GLN A 1 96 ? 6.487 13.578 -9.890 1.00 87.56 96 GLN A N 1
ATOM 746 C CA . GLN A 1 96 ? 5.082 13.306 -10.207 1.00 87.56 96 GLN A CA 1
ATOM 747 C C . GLN A 1 96 ? 4.546 12.099 -9.432 1.00 87.56 96 GLN A C 1
ATOM 749 O O . GLN A 1 96 ? 3.442 12.173 -8.897 1.00 87.56 96 GLN A O 1
ATOM 754 N N . ARG A 1 97 ? 5.333 11.025 -9.307 1.00 85.06 97 ARG A N 1
ATOM 755 C CA . ARG A 1 97 ? 4.959 9.858 -8.494 1.00 85.06 97 ARG A CA 1
ATOM 756 C C . ARG A 1 97 ? 4.803 10.210 -7.018 1.00 85.06 97 ARG A C 1
ATOM 758 O O . ARG A 1 97 ? 3.817 9.815 -6.409 1.00 85.06 97 ARG A O 1
ATOM 765 N N . ILE A 1 98 ? 5.728 10.990 -6.456 1.00 86.75 98 ILE A N 1
ATOM 766 C CA . ILE A 1 98 ? 5.619 11.462 -5.066 1.00 86.75 98 ILE A CA 1
ATOM 767 C C . ILE A 1 98 ? 4.330 12.269 -4.878 1.00 86.75 98 ILE A C 1
ATOM 769 O O . ILE A 1 98 ? 3.598 12.033 -3.922 1.00 86.75 98 ILE A O 1
ATOM 773 N N . LYS A 1 99 ? 4.005 13.170 -5.815 1.00 90.44 99 LYS A N 1
ATOM 774 C CA . LYS A 1 99 ? 2.742 13.925 -5.779 1.00 90.44 99 LYS A CA 1
ATOM 775 C C . LYS A 1 99 ? 1.522 13.008 -5.821 1.00 90.44 99 LYS A C 1
ATOM 777 O O . LYS A 1 99 ? 0.585 13.236 -5.069 1.00 90.44 99 LYS A O 1
ATOM 782 N N . GLN A 1 100 ? 1.535 11.973 -6.660 1.00 89.88 100 GLN A N 1
ATOM 783 C CA . GLN A 1 100 ? 0.447 10.992 -6.706 1.00 89.88 100 GLN A CA 1
ATOM 784 C C . GLN A 1 100 ? 0.290 10.255 -5.375 1.00 89.88 100 GLN A C 1
ATOM 786 O O . GLN A 1 100 ? -0.830 10.143 -4.892 1.00 89.88 100 GLN A O 1
ATOM 791 N N . PHE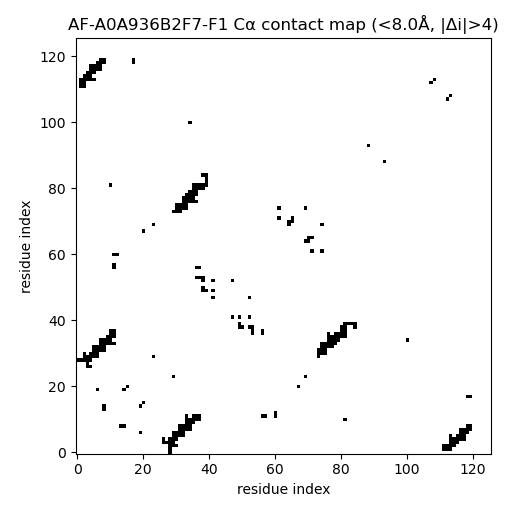 A 1 101 ? 1.390 9.827 -4.750 1.00 89.44 101 PHE A N 1
ATOM 792 C CA . PHE A 1 101 ? 1.340 9.184 -3.437 1.00 89.44 101 PHE A CA 1
ATOM 793 C C . PHE A 1 101 ? 0.786 10.106 -2.349 1.00 89.44 101 PHE A C 1
ATOM 795 O O . PHE A 1 101 ? -0.051 9.671 -1.564 1.00 89.44 101 PHE A O 1
ATOM 802 N N . ILE A 1 102 ? 1.197 11.378 -2.329 1.00 91.38 102 ILE A N 1
ATOM 803 C CA . ILE A 1 102 ? 0.656 12.374 -1.393 1.00 91.38 102 ILE A CA 1
ATOM 804 C C . ILE A 1 102 ? -0.853 12.532 -1.600 1.00 91.38 102 ILE A C 1
ATOM 806 O O . ILE A 1 102 ? -1.603 12.434 -0.636 1.00 91.38 102 ILE A O 1
ATOM 810 N N . LEU A 1 103 ? -1.309 12.675 -2.849 1.00 93.75 103 LEU A N 1
ATOM 811 C CA . LEU A 1 103 ? -2.736 12.790 -3.161 1.00 93.75 103 LEU A CA 1
ATOM 812 C C . LEU A 1 103 ? -3.530 11.545 -2.739 1.00 93.75 103 LEU A C 1
ATOM 814 O O . LEU A 1 103 ? -4.660 11.675 -2.277 1.00 93.75 103 LEU A O 1
ATOM 818 N N . SER A 1 104 ? -2.963 10.339 -2.860 1.00 92.94 104 SER A N 1
ATOM 819 C CA . SER A 1 104 ? -3.599 9.124 -2.334 1.00 92.94 104 SER A CA 1
ATOM 820 C C . SER A 1 104 ? -3.729 9.163 -0.819 1.00 92.94 104 SER A C 1
ATOM 822 O O . SER A 1 104 ? -4.776 8.796 -0.299 1.00 92.94 104 SER A O 1
ATOM 824 N N . ILE A 1 105 ? -2.691 9.609 -0.108 1.00 92.88 105 ILE A N 1
ATOM 825 C CA . ILE A 1 105 ? -2.720 9.716 1.355 1.00 92.88 105 ILE A CA 1
ATOM 826 C C . ILE A 1 105 ? -3.764 10.750 1.785 1.00 92.88 105 ILE A C 1
ATOM 828 O O . ILE A 1 105 ? -4.579 10.447 2.647 1.00 92.88 105 ILE A O 1
ATOM 832 N N . GLU A 1 106 ? -3.805 11.921 1.145 1.00 94.75 106 GLU A N 1
ATOM 833 C CA . GLU A 1 106 ? -4.811 12.963 1.404 1.00 94.75 106 GLU A CA 1
ATOM 834 C C . GLU A 1 106 ? -6.238 12.475 1.112 1.00 94.75 106 GLU A C 1
ATOM 836 O O . GLU A 1 106 ? -7.170 12.757 1.868 1.00 94.75 106 GLU A O 1
ATOM 841 N N . TYR A 1 107 ? -6.419 11.708 0.033 1.00 94.94 107 TYR A N 1
ATOM 842 C CA . TYR A 1 107 ? -7.702 11.092 -0.288 1.00 94.94 107 TYR A CA 1
ATOM 843 C C . TYR A 1 107 ? -8.129 10.086 0.784 1.00 94.94 107 TYR A C 1
ATOM 845 O O . TYR A 1 107 ? -9.277 10.115 1.221 1.00 94.94 107 TYR A O 1
ATOM 853 N N . LEU A 1 108 ? -7.215 9.220 1.230 1.00 93.12 108 LEU A N 1
ATOM 854 C CA . LEU A 1 108 ? -7.480 8.244 2.287 1.00 93.12 108 LEU A CA 1
ATOM 855 C C . LEU A 1 108 ? -7.777 8.926 3.630 1.00 93.12 108 LEU A C 1
ATOM 857 O O . LEU A 1 108 ? -8.709 8.513 4.318 1.00 93.12 108 LEU A O 1
ATOM 861 N N . ASP A 1 109 ? -7.041 9.983 3.972 1.00 93.50 109 ASP A N 1
ATOM 862 C CA . ASP A 1 109 ? -7.275 10.803 5.163 1.00 93.50 109 ASP A CA 1
ATOM 863 C C . ASP A 1 109 ? -8.665 11.449 5.122 1.00 93.50 109 ASP A C 1
ATOM 865 O O . ASP A 1 109 ? -9.443 11.321 6.060 1.00 93.50 109 ASP A O 1
ATOM 869 N N . THR A 1 110 ? -9.050 12.024 3.981 1.00 95.12 110 THR A N 1
ATOM 870 C CA . THR A 1 110 ? -10.382 12.622 3.802 1.00 95.12 110 THR A CA 1
ATOM 871 C C . THR A 1 110 ? -11.500 11.577 3.848 1.00 95.12 110 THR A C 1
ATOM 873 O O . THR A 1 110 ? -12.547 11.805 4.453 1.00 95.12 110 THR A O 1
ATOM 876 N N . LEU A 1 111 ? -11.303 10.434 3.184 1.00 94.50 111 LEU A N 1
ATOM 877 C CA . LEU A 1 111 ? -12.316 9.388 3.045 1.00 94.50 111 LEU A CA 1
ATOM 878 C C . LEU A 1 111 ? -12.603 8.688 4.375 1.00 94.50 111 LEU A C 1
ATOM 880 O O . LEU A 1 111 ? -13.759 8.403 4.691 1.00 94.50 111 LEU A O 1
ATOM 884 N N . TYR A 1 112 ? -11.551 8.383 5.131 1.00 93.69 112 TYR A N 1
ATOM 885 C CA . TYR A 1 112 ? -11.645 7.560 6.331 1.00 93.69 112 TYR A CA 1
ATOM 886 C C . TYR A 1 112 ? -11.548 8.360 7.629 1.00 93.69 112 TYR A C 1
ATOM 888 O O . TYR A 1 112 ? -11.995 7.856 8.661 1.00 93.69 112 TYR A O 1
ATOM 896 N N . ASN A 1 113 ? -11.012 9.586 7.576 1.00 94.06 113 ASN A N 1
ATOM 897 C CA . ASN A 1 113 ? -10.753 10.466 8.716 1.00 94.06 113 ASN A CA 1
ATOM 898 C C . ASN A 1 113 ? -10.134 9.702 9.903 1.00 94.06 113 ASN A C 1
ATOM 900 O O . ASN A 1 113 ? -10.729 9.658 10.989 1.00 94.06 113 ASN A O 1
ATOM 904 N N . PRO A 1 114 ? -9.002 9.002 9.681 1.00 92.50 114 PRO A N 1
ATOM 905 C CA . PRO A 1 114 ? -8.414 8.151 10.698 1.00 92.50 114 PRO A CA 1
ATOM 906 C C . PRO A 1 114 ? -7.870 8.988 11.853 1.00 92.50 114 PRO A C 1
ATOM 908 O O . PRO A 1 114 ? -7.417 10.116 11.680 1.00 92.50 114 PRO A O 1
ATOM 911 N N . LYS A 1 115 ? -7.832 8.412 13.055 1.00 91.81 115 LYS A N 1
ATOM 912 C CA . LYS A 1 115 ? -7.167 9.078 14.183 1.00 91.81 115 LYS A CA 1
ATOM 913 C C . LYS A 1 115 ? -5.650 9.102 14.000 1.00 91.81 115 LYS A C 1
ATOM 915 O O . LYS A 1 115 ? -4.982 9.964 14.566 1.00 91.81 115 LYS A O 1
ATOM 920 N N . GLN A 1 116 ? -5.108 8.090 13.319 1.00 90.00 116 GLN A N 1
ATOM 921 C CA . GLN A 1 116 ? -3.672 7.846 13.215 1.00 90.00 116 GLN A CA 1
ATOM 922 C C . GLN A 1 116 ? -3.313 7.263 11.843 1.00 90.00 116 GLN A C 1
ATOM 924 O O . GLN A 1 116 ? -4.042 6.435 11.294 1.00 90.00 116 GLN A O 1
ATOM 929 N N . ILE A 1 117 ? -2.162 7.668 11.308 1.00 89.38 117 ILE A N 1
ATOM 930 C CA . ILE A 1 117 ? -1.579 7.110 10.085 1.00 89.38 117 ILE A CA 1
ATOM 931 C C . ILE A 1 117 ? -0.171 6.611 10.409 1.00 89.38 117 ILE A C 1
ATOM 933 O O . ILE A 1 117 ? 0.645 7.343 10.968 1.00 89.38 117 ILE A O 1
ATOM 937 N N . TYR A 1 118 ? 0.107 5.366 10.041 1.00 88.00 118 TYR A N 1
ATOM 938 C CA . TYR A 1 118 ? 1.386 4.694 10.222 1.00 88.00 118 TYR A CA 1
ATOM 939 C C . TYR A 1 118 ? 2.066 4.527 8.870 1.00 88.00 118 TYR A C 1
ATOM 941 O O . TYR A 1 118 ? 1.443 4.069 7.920 1.00 88.00 118 TYR A O 1
ATOM 949 N N . ALA A 1 119 ? 3.348 4.865 8.782 1.00 86.06 119 ALA A N 1
ATOM 950 C CA . ALA A 1 119 ? 4.144 4.720 7.569 1.00 86.06 119 ALA A CA 1
ATOM 951 C C . ALA A 1 119 ? 5.546 4.214 7.932 1.00 86.06 119 ALA A C 1
ATOM 953 O O . ALA A 1 119 ? 6.027 4.516 9.032 1.00 86.06 119 ALA A O 1
ATOM 954 N N . PRO A 1 120 ? 6.228 3.474 7.042 1.00 80.69 120 PRO A N 1
ATOM 955 C CA . PRO A 1 120 ? 7.610 3.094 7.271 1.00 80.69 120 PRO A CA 1
ATOM 956 C C . PRO A 1 120 ? 8.484 4.344 7.348 1.00 80.69 120 PRO A C 1
ATOM 958 O O . PRO A 1 120 ? 8.320 5.302 6.587 1.00 80.69 120 PRO A O 1
ATOM 961 N N . LEU A 1 121 ? 9.449 4.324 8.264 1.00 73.56 121 LEU A N 1
ATOM 962 C CA . LEU A 1 121 ? 10.492 5.338 8.279 1.00 73.56 121 LEU A CA 1
ATOM 963 C C . LEU A 1 121 ? 11.348 5.167 7.018 1.00 73.56 121 LEU A C 1
ATOM 965 O O . LEU A 1 121 ? 11.717 4.035 6.695 1.00 73.56 121 LEU A O 1
ATOM 969 N N . PRO A 1 122 ? 11.711 6.255 6.315 1.00 70.44 122 PRO A N 1
ATOM 970 C CA . PRO A 1 122 ? 12.706 6.151 5.264 1.00 70.44 122 PRO A CA 1
ATOM 971 C C . PRO A 1 122 ? 13.988 5.607 5.896 1.00 70.44 122 PRO A C 1
ATOM 973 O O . PRO A 1 122 ? 14.550 6.235 6.798 1.00 70.44 122 PRO A O 1
ATOM 976 N N . LEU A 1 123 ? 14.432 4.433 5.442 1.00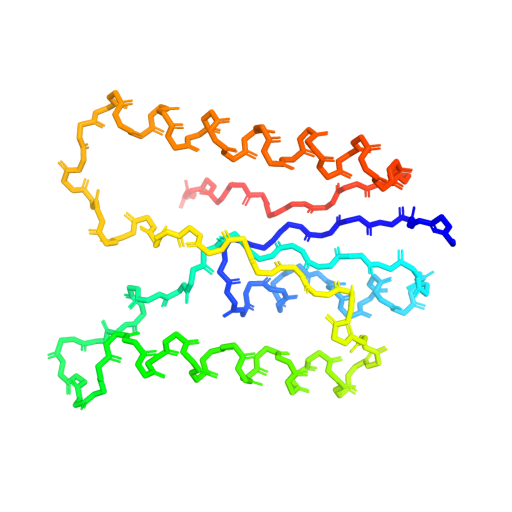 50.44 123 LEU A N 1
ATOM 977 C CA . LEU A 1 123 ? 15.721 3.878 5.829 1.00 50.44 123 LEU A CA 1
ATOM 978 C C . LEU A 1 123 ? 16.795 4.864 5.360 1.00 50.44 123 LEU A C 1
ATOM 980 O O . LEU A 1 123 ? 17.156 4.915 4.185 1.00 50.44 123 LEU A O 1
ATOM 984 N N . ARG A 1 124 ? 17.282 5.703 6.278 1.00 39.72 124 ARG A N 1
ATOM 985 C CA . ARG A 1 124 ? 18.561 6.375 6.086 1.00 39.72 124 ARG A CA 1
ATOM 986 C C . ARG A 1 124 ? 19.603 5.280 6.232 1.00 39.72 124 ARG A C 1
ATOM 988 O O . ARG A 1 124 ? 19.757 4.749 7.328 1.00 39.72 124 ARG A O 1
ATOM 995 N N . TYR A 1 125 ? 20.254 4.919 5.130 1.00 36.00 125 TYR A N 1
ATOM 996 C CA . TYR A 1 125 ? 21.481 4.133 5.178 1.00 36.00 125 TYR A CA 1
ATOM 997 C C . TYR A 1 125 ? 22.416 4.795 6.205 1.00 36.00 125 TYR A C 1
ATOM 999 O O . TYR A 1 125 ? 22.767 5.967 6.045 1.00 36.00 125 TYR A O 1
ATOM 1007 N N . ILE A 1 126 ? 22.696 4.079 7.296 1.00 33.38 126 ILE A N 1
ATOM 1008 C CA . ILE A 1 126 ? 23.792 4.371 8.228 1.00 33.38 126 ILE A CA 1
ATOM 1009 C C . ILE A 1 126 ? 25.044 3.732 7.637 1.00 33.38 126 ILE A C 1
ATOM 1011 O O . ILE A 1 126 ? 24.918 2.578 7.164 1.00 33.38 126 ILE A O 1
#

Solvent-accessible surface area (backbone atoms only — not comparable to full-atom values): 7325 Å² total; per-residue (Å²): 134,77,35,46,32,37,38,50,20,67,32,76,67,47,55,74,76,46,69,42,72,62,50,54,72,75,39,95,38,54,34,42,39,25,40,20,48,45,42,57,72,63,56,97,85,55,92,66,51,59,66,56,47,29,58,44,47,53,50,50,48,53,51,59,37,43,80,73,73,46,54,74,91,33,52,41,78,68,65,36,76,34,70,72,73,46,71,88,56,52,69,70,56,54,53,50,50,53,52,51,53,50,51,50,50,53,47,50,42,69,75,44,59,43,80,43,78,46,65,76,75,83,83,72,87,125

Secondary structure (DSSP, 8-state):
----EEEEESSTTGGGTTTHHHHHHH-S-EEEEEEE--GGG--TT--S-HHHHHHHHHHHHHHHHHHTT--GGGEEEEEEPPSGGGTT--HHHHHHHHHHHHHHHHHHHHHH--SEEE-PPP----

Mean predicted aligned error: 5.93 Å

pLDDT: mean 83.67, std 11.67, range [33.38, 95.31]

Foldseek 3Di:
DFAAEEEEAQALVSCVVPVVLVVVVVDVRYAYEHEELCLVVDDPPDPADSVRSSVVSVVVSCVVCVVSPHHPVSYHYNHDHHCVVCVVDDPVVVVVVVVVVVVVVVVCCVVRVHNYYHYDDPPPDD

Sequence (126 aa):
MSVESIILCPHPDDELHINFMSLCKQTENVILAIFTTGKAGLDDNSNISGADLVATRYRETLMAMHEIGIKPEQILFLGYSDGRENEDMTIKFKEQRIKQFILSIEYLDTLYNPKQIYAPLPLRYI